Protein AF-A0A3P6SJY9-F1 (afdb_monomer)

Sequence (96 aa):
MHTTAGEMLRRWNGKQRVSQLLMSRECVVMAIYGHHRFVTLTTTANQLDEAATDEKIECACLTRDGDYVITGSESGRCAVWRLFPLQKLYTFQVKV

Nearest PDB structures (foldseek):
  8f5o-assembly1_B  TM=8.441E-01  e=9.948E-03  Leishmania tarentolae
  7q3d-assembly1_A  TM=8.187E-01  e=8.928E-03  Homo sapiens
  6pg6-assembly1_A  TM=8.050E-01  e=2.238E-02  Homo sapiens
  6zqe-assembly1_UL  TM=8.317E-01  e=2.778E-02  Saccharomyces cerevisiae S288C
  7q3e-assembly1_A  TM=7.437E-01  e=2.238E-02  Mus musculus

Organism: Cylicostephanus goldi (NCBI:txid71465)

pLDDT: mean 92.39, std 8.67, range [56.84, 98.31]

Foldseek 3Di:
DDDPPPDDPDDDDDPADFPDWDAAPQQWIWTDGPQFKIWIDGVVPRTQEIDGDPFRWDDKDADNNRQWMWTATPQRKIWIFGSPVTGTDDIDHDDD

Structure (mmCIF, N/CA/C/O backbone):
data_AF-A0A3P6SJY9-F1
#
_entry.id   AF-A0A3P6SJY9-F1
#
loop_
_atom_site.group_PDB
_atom_site.id
_atom_site.type_symbol
_atom_site.label_atom_id
_atom_site.label_alt_id
_atom_site.label_comp_id
_atom_site.label_asym_id
_atom_site.label_entity_id
_atom_site.label_seq_id
_atom_site.pdbx_PDB_ins_code
_atom_site.Cartn_x
_atom_site.Cartn_y
_atom_site.Cartn_z
_atom_site.occupancy
_atom_site.B_iso_or_equiv
_atom_site.auth_seq_id
_atom_site.auth_comp_id
_atom_site.auth_asym_id
_atom_site.auth_atom_id
_atom_site.pdbx_PDB_model_num
ATOM 1 N N . MET A 1 1 ? 13.557 -5.523 -19.363 1.00 56.84 1 MET A N 1
ATOM 2 C CA . MET A 1 1 ? 13.952 -6.941 -19.231 1.00 56.84 1 MET A CA 1
ATOM 3 C C . MET A 1 1 ? 12.712 -7.692 -18.780 1.00 56.84 1 MET A C 1
ATOM 5 O O . MET A 1 1 ? 12.264 -7.461 -17.667 1.00 56.84 1 MET A O 1
ATOM 9 N N . HIS A 1 2 ? 12.105 -8.477 -19.667 1.00 61.06 2 HIS A N 1
ATOM 10 C CA . HIS A 1 2 ? 10.971 -9.346 -19.350 1.00 61.06 2 HIS A CA 1
ATOM 11 C C . HIS A 1 2 ? 11.391 -10.778 -19.673 1.00 61.06 2 HIS A C 1
ATOM 13 O O . HIS A 1 2 ? 12.057 -10.998 -20.681 1.00 61.06 2 HIS A O 1
ATOM 19 N N . THR A 1 3 ? 11.031 -11.718 -18.807 1.00 74.94 3 THR A N 1
ATOM 20 C CA . THR A 1 3 ? 11.226 -13.157 -19.007 1.00 74.94 3 THR A CA 1
ATOM 21 C C . THR A 1 3 ? 9.859 -13.821 -18.915 1.00 74.94 3 THR A C 1
ATOM 23 O O . THR A 1 3 ? 9.046 -13.451 -18.067 1.00 74.94 3 THR A O 1
ATOM 26 N N . THR A 1 4 ? 9.582 -14.777 -19.794 1.00 83.38 4 THR A N 1
ATOM 27 C CA . THR A 1 4 ? 8.427 -15.682 -19.683 1.00 83.38 4 THR A CA 1
ATOM 28 C C . THR A 1 4 ? 8.834 -17.031 -19.093 1.00 83.38 4 THR A C 1
ATOM 30 O O . THR A 1 4 ? 7.978 -17.873 -18.847 1.00 83.38 4 THR A O 1
ATOM 33 N N . ALA A 1 5 ? 10.133 -17.232 -18.839 1.00 87.44 5 ALA A N 1
ATOM 34 C CA . ALA A 1 5 ? 10.706 -18.485 -18.358 1.00 87.44 5 ALA A CA 1
ATOM 35 C C . ALA A 1 5 ? 10.585 -18.672 -16.831 1.00 87.44 5 ALA A C 1
ATOM 37 O O . ALA A 1 5 ? 11.098 -19.646 -16.290 1.00 87.44 5 ALA A O 1
ATOM 38 N N . GLY A 1 6 ? 9.914 -17.752 -16.125 1.00 83.62 6 GLY A N 1
ATOM 39 C CA . GLY A 1 6 ? 9.699 -17.841 -14.675 1.00 83.62 6 GLY A CA 1
ATOM 40 C C . GLY A 1 6 ? 10.939 -17.542 -13.828 1.00 83.62 6 GLY A C 1
ATOM 41 O O . GLY A 1 6 ? 10.951 -17.824 -12.632 1.00 83.62 6 GLY A O 1
ATOM 42 N N . GLU A 1 7 ? 11.985 -16.971 -14.422 1.00 89.75 7 GLU A N 1
ATOM 43 C CA . GLU A 1 7 ? 13.207 -16.635 -13.698 1.00 89.75 7 GLU A CA 1
ATOM 44 C C . GLU A 1 7 ? 12.954 -15.517 -12.682 1.00 89.75 7 GLU A C 1
ATOM 46 O O . GLU A 1 7 ? 12.262 -14.527 -12.948 1.00 89.75 7 GLU A O 1
ATOM 51 N N . MET A 1 8 ? 13.571 -15.642 -11.508 1.00 85.69 8 MET A N 1
ATOM 52 C CA . MET A 1 8 ? 13.568 -14.575 -10.516 1.00 85.69 8 MET A CA 1
ATOM 53 C C . MET A 1 8 ? 14.458 -13.427 -11.001 1.00 85.69 8 MET A C 1
ATOM 55 O O . MET A 1 8 ? 15.671 -13.448 -10.818 1.00 85.69 8 MET A O 1
ATOM 59 N N . LEU A 1 9 ? 13.844 -12.400 -11.590 1.00 84.75 9 LEU A N 1
ATOM 60 C CA . LEU A 1 9 ? 14.574 -11.228 -12.079 1.00 84.75 9 LEU A CA 1
ATOM 61 C C . LEU A 1 9 ? 15.114 -10.357 -10.940 1.00 84.75 9 LEU A C 1
ATOM 63 O O . LEU A 1 9 ? 16.193 -9.780 -11.060 1.00 84.75 9 LEU A O 1
ATOM 67 N N . ARG A 1 10 ? 14.340 -10.206 -9.855 1.00 81.00 10 ARG A N 1
ATOM 68 C CA . ARG A 1 10 ? 14.694 -9.369 -8.699 1.00 81.00 10 ARG A CA 1
ATOM 69 C C . ARG A 1 10 ? 14.092 -9.920 -7.415 1.00 81.00 10 ARG A C 1
ATOM 71 O O . ARG A 1 10 ? 12.969 -10.419 -7.414 1.00 81.00 10 ARG A O 1
ATOM 78 N N . ARG A 1 11 ? 14.821 -9.751 -6.311 1.00 85.81 11 ARG A N 1
ATOM 79 C CA . ARG A 1 11 ? 14.365 -10.050 -4.951 1.00 85.81 11 ARG A CA 1
ATOM 80 C C . ARG A 1 11 ? 14.687 -8.898 -4.015 1.00 85.81 11 ARG A C 1
ATOM 82 O O . ARG A 1 11 ? 15.706 -8.232 -4.150 1.00 85.81 11 ARG A O 1
ATOM 89 N N . TRP A 1 12 ? 13.794 -8.713 -3.058 1.00 83.38 12 TRP A N 1
ATOM 90 C CA . TRP A 1 12 ? 13.763 -7.581 -2.162 1.00 83.38 12 TRP A CA 1
ATOM 91 C C . TRP A 1 12 ? 13.406 -8.099 -0.788 1.00 83.38 12 TRP A C 1
ATOM 93 O O . TRP A 1 12 ? 12.443 -8.853 -0.646 1.00 83.38 12 TRP A O 1
ATOM 103 N N . ASN A 1 13 ? 14.189 -7.729 0.215 1.00 80.88 13 ASN A N 1
ATOM 104 C CA . ASN A 1 13 ? 13.982 -8.224 1.564 1.00 80.88 13 ASN A CA 1
ATOM 105 C C . ASN A 1 13 ? 13.389 -7.101 2.414 1.00 80.88 13 ASN A C 1
ATOM 107 O O . ASN A 1 13 ? 14.089 -6.172 2.812 1.00 80.88 13 ASN A O 1
ATOM 111 N N . GLY A 1 14 ? 12.085 -7.190 2.675 1.00 74.38 14 GLY A N 1
ATOM 112 C CA . GLY A 1 14 ? 11.441 -6.415 3.731 1.00 74.38 14 GLY A CA 1
ATOM 113 C C . GLY A 1 14 ? 11.752 -7.013 5.105 1.00 74.38 14 GLY A C 1
ATOM 114 O O . GLY A 1 14 ? 12.031 -8.204 5.229 1.00 74.38 14 GLY A O 1
ATOM 115 N N . LYS A 1 15 ? 11.685 -6.194 6.160 1.00 79.00 15 LYS A N 1
ATOM 116 C CA . LYS A 1 15 ? 11.911 -6.649 7.549 1.00 79.00 15 LYS A CA 1
ATOM 117 C C . LYS A 1 15 ? 10.716 -7.400 8.151 1.00 79.00 15 LYS A C 1
ATOM 119 O O . LYS A 1 15 ? 10.816 -7.933 9.250 1.00 79.00 15 LYS A O 1
ATOM 124 N N . GLN A 1 16 ? 9.575 -7.399 7.470 1.00 91.62 16 GLN A N 1
ATOM 125 C CA . GLN A 1 16 ? 8.298 -7.910 7.962 1.00 91.62 16 GLN A CA 1
ATOM 126 C C . GLN A 1 16 ? 7.568 -8.675 6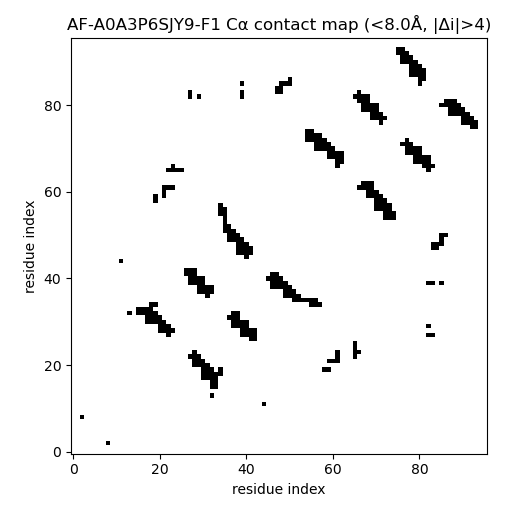.850 1.00 91.62 16 GLN A C 1
ATOM 128 O O . GLN A 1 16 ? 7.871 -8.515 5.667 1.00 91.62 16 GLN A O 1
ATOM 133 N N . ARG A 1 17 ? 6.580 -9.494 7.230 1.00 94.62 17 ARG A N 1
ATOM 134 C CA . ARG A 1 17 ? 5.677 -10.177 6.291 1.00 94.62 17 ARG A CA 1
ATOM 135 C C . ARG A 1 17 ? 4.932 -9.153 5.432 1.00 94.62 17 ARG A C 1
ATOM 137 O O . ARG A 1 17 ? 4.346 -8.219 5.975 1.00 94.62 17 ARG A O 1
ATOM 144 N N . VAL A 1 18 ? 4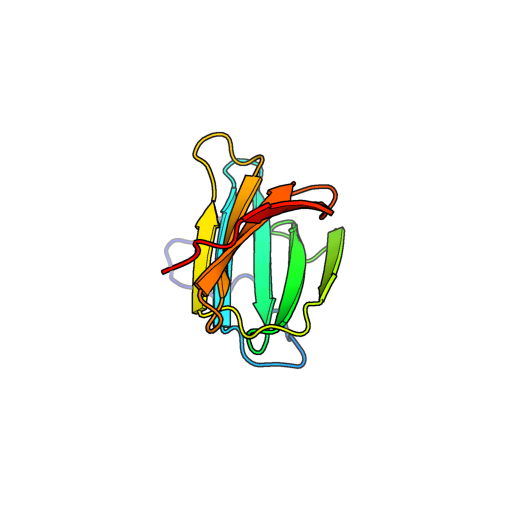.889 -9.374 4.120 1.00 95.75 18 VAL A N 1
ATOM 145 C CA . VAL A 1 18 ? 3.987 -8.644 3.217 1.00 95.75 18 VAL A CA 1
ATOM 146 C C . VAL A 1 18 ? 2.561 -9.121 3.488 1.00 95.75 18 VAL A C 1
ATOM 148 O O . VAL A 1 18 ? 2.254 -10.297 3.298 1.00 95.75 18 VAL A O 1
ATO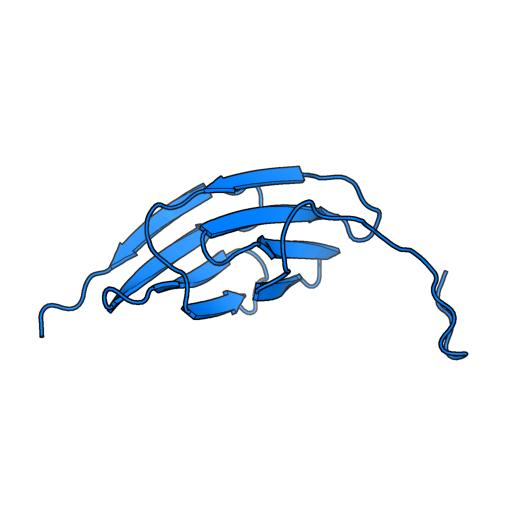M 151 N N . SER A 1 19 ? 1.705 -8.228 3.976 1.00 96.75 19 SER A N 1
ATOM 152 C CA . SER A 1 19 ? 0.272 -8.487 4.145 1.00 96.75 19 SER A CA 1
ATOM 153 C C . SER A 1 19 ? -0.504 -8.223 2.858 1.00 96.75 19 SER A C 1
ATOM 155 O O . SER A 1 19 ? -1.400 -8.998 2.546 1.00 96.75 19 SER A O 1
ATOM 157 N N . GLN A 1 20 ? -0.161 -7.166 2.110 1.00 97.00 20 GLN A N 1
ATOM 158 C CA . GLN A 1 20 ? -0.818 -6.816 0.844 1.00 97.00 20 GLN A CA 1
ATOM 159 C C . GLN A 1 20 ? 0.148 -6.132 -0.122 1.00 97.00 20 GLN A C 1
ATOM 161 O O . GLN A 1 20 ? 1.126 -5.514 0.304 1.00 97.00 20 GLN A O 1
ATOM 166 N N . LEU A 1 21 ? -0.151 -6.238 -1.417 1.00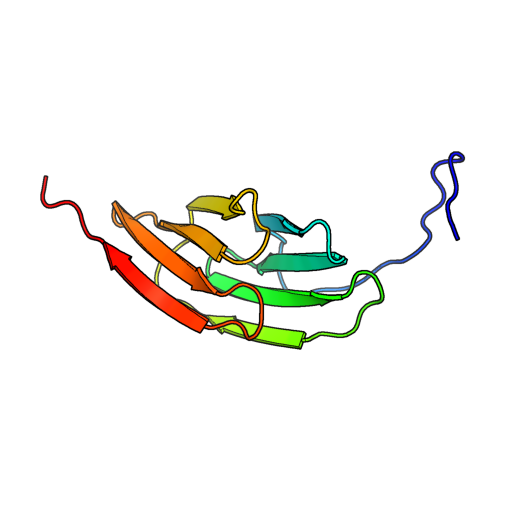 96.62 21 LEU A N 1
ATOM 167 C CA . LEU A 1 21 ? 0.614 -5.626 -2.496 1.00 96.62 21 LEU A CA 1
ATOM 168 C C . LEU A 1 21 ? -0.347 -5.032 -3.532 1.00 96.62 21 LEU A C 1
ATOM 170 O O . LEU A 1 21 ? -1.262 -5.714 -3.989 1.00 96.62 21 LEU A O 1
ATOM 174 N N . LEU A 1 22 ? -0.120 -3.777 -3.905 1.00 97.31 22 LEU A N 1
ATOM 175 C CA . LEU A 1 22 ? -0.870 -3.043 -4.923 1.00 97.31 22 LEU A CA 1
ATOM 176 C C . LEU A 1 22 ? 0.120 -2.427 -5.911 1.00 97.31 22 LEU A C 1
ATOM 178 O O . LEU A 1 22 ? 1.220 -2.045 -5.519 1.00 97.31 22 LEU A O 1
ATOM 182 N N . MET A 1 23 ? -0.257 -2.312 -7.181 1.00 96.62 23 MET A N 1
ATOM 183 C CA . MET A 1 23 ? 0.604 -1.733 -8.213 1.00 96.62 23 MET A CA 1
ATOM 184 C C . MET A 1 23 ? -0.216 -0.906 -9.198 1.00 96.62 23 MET A C 1
ATOM 186 O O . MET A 1 23 ? -1.238 -1.378 -9.696 1.00 96.62 23 MET A O 1
ATOM 190 N N . SER A 1 24 ? 0.250 0.310 -9.482 1.00 96.81 24 SER A N 1
ATOM 191 C CA . SER A 1 24 ? -0.324 1.192 -10.498 1.00 96.81 24 SER A CA 1
ATOM 192 C C . SER A 1 24 ? 0.225 0.895 -11.896 1.00 96.81 24 SER A C 1
ATOM 194 O O . SER A 1 24 ? 1.217 0.174 -12.062 1.00 96.81 24 SER A O 1
ATOM 196 N N . ARG A 1 25 ? -0.407 1.462 -12.931 1.00 93.50 25 ARG A N 1
ATOM 197 C CA . ARG A 1 25 ? 0.048 1.295 -14.326 1.00 93.50 25 ARG A CA 1
ATOM 198 C C . ARG A 1 25 ? 1.346 2.064 -14.594 1.00 93.50 25 ARG A C 1
ATOM 200 O O . ARG A 1 25 ? 2.122 1.682 -15.464 1.00 93.50 25 ARG A O 1
ATOM 207 N N . GLU A 1 26 ? 1.616 3.078 -13.782 1.00 93.50 26 GLU A N 1
ATOM 208 C CA . GLU A 1 26 ? 2.790 3.953 -13.770 1.00 93.50 26 GLU A CA 1
ATOM 209 C C . GLU A 1 26 ? 3.975 3.320 -13.019 1.00 93.50 26 GLU A C 1
ATOM 211 O O . GLU A 1 26 ? 4.988 3.972 -12.780 1.00 93.50 26 GLU A O 1
ATOM 216 N N . CYS A 1 27 ? 3.875 2.032 -12.667 1.00 93.12 27 CYS A N 1
ATOM 217 C CA . CYS A 1 27 ? 4.925 1.260 -12.004 1.00 93.12 27 CYS A CA 1
ATOM 218 C C . CYS A 1 27 ? 5.258 1.707 -10.571 1.00 93.12 27 CYS A C 1
ATOM 220 O O . CYS A 1 27 ? 6.353 1.411 -10.077 1.00 93.12 27 CYS A O 1
ATOM 222 N N . VAL A 1 28 ? 4.312 2.355 -9.885 1.00 96.12 28 VAL A N 1
ATOM 223 C CA . VAL A 1 28 ? 4.387 2.571 -8.437 1.00 96.12 28 VAL A CA 1
ATOM 224 C C . VAL A 1 28 ? 3.730 1.390 -7.731 1.00 96.12 28 VAL A C 1
ATOM 226 O O . VAL A 1 28 ? 2.585 1.034 -8.001 1.00 96.12 28 VAL A O 1
ATOM 229 N N . VAL A 1 29 ? 4.470 0.762 -6.827 1.00 95.81 29 VAL A N 1
ATOM 230 C CA . VAL A 1 29 ? 4.025 -0.370 -6.018 1.00 95.81 29 VAL A CA 1
ATOM 231 C C . VAL A 1 29 ? 3.838 0.114 -4.588 1.00 95.81 29 VAL A C 1
ATOM 233 O O . VAL A 1 29 ? 4.726 0.760 -4.042 1.00 95.81 29 VAL A O 1
ATOM 236 N N . MET A 1 30 ? 2.715 -0.224 -3.960 1.00 97.06 30 MET A N 1
ATOM 237 C CA . MET A 1 30 ? 2.542 -0.118 -2.514 1.00 97.06 30 MET A CA 1
ATOM 238 C C . MET A 1 30 ? 2.591 -1.517 -1.904 1.00 97.06 30 MET A C 1
ATOM 240 O O . MET A 1 30 ? 1.787 -2.384 -2.248 1.00 97.06 30 MET A O 1
ATOM 244 N N . ALA A 1 31 ? 3.511 -1.727 -0.969 1.00 96.19 31 ALA A N 1
ATOM 245 C CA . ALA A 1 31 ? 3.547 -2.901 -0.112 1.00 96.19 31 ALA A CA 1
ATOM 246 C C . ALA A 1 31 ? 3.067 -2.521 1.292 1.00 96.19 31 ALA A C 1
ATOM 248 O O . ALA A 1 31 ? 3.572 -1.570 1.891 1.00 96.19 31 ALA A O 1
ATOM 249 N N . ILE A 1 32 ? 2.118 -3.286 1.829 1.00 97.25 32 ILE A N 1
ATOM 250 C CA . ILE A 1 32 ? 1.710 -3.192 3.231 1.00 97.25 32 ILE A CA 1
ATOM 251 C C . ILE A 1 32 ? 2.393 -4.328 3.982 1.00 97.25 32 ILE A C 1
ATOM 253 O O . ILE A 1 32 ? 2.161 -5.501 3.679 1.00 97.25 32 ILE A O 1
ATOM 257 N N . TYR A 1 33 ? 3.218 -3.981 4.961 1.00 96.75 33 TYR A N 1
ATOM 258 C CA . TYR A 1 33 ? 3.958 -4.891 5.818 1.00 96.75 33 TYR A CA 1
ATOM 259 C C . TYR A 1 33 ? 3.318 -4.997 7.197 1.00 96.75 33 TYR A C 1
ATOM 261 O O . TYR A 1 33 ? 2.967 -3.994 7.824 1.00 96.75 33 TYR A O 1
ATOM 269 N N . GLY A 1 34 ? 3.186 -6.235 7.675 1.00 96.62 34 GLY A N 1
ATOM 270 C CA . GLY A 1 34 ? 2.709 -6.531 9.022 1.00 96.62 34 GLY A CA 1
ATOM 271 C C . GLY A 1 34 ? 1.368 -5.881 9.365 1.00 96.62 34 GLY A C 1
ATOM 272 O O . GLY A 1 34 ? 1.148 -5.621 10.538 1.00 96.62 34 GLY A O 1
ATOM 273 N N . HIS A 1 35 ? 0.511 -5.599 8.376 1.00 97.50 35 HIS A N 1
ATOM 274 C CA . HIS A 1 35 ? -0.768 -4.884 8.499 1.00 97.50 35 HIS A CA 1
ATOM 275 C C . HIS A 1 35 ? -0.710 -3.398 8.904 1.00 97.50 35 HIS A C 1
ATOM 277 O O . HIS A 1 35 ? -1.761 -2.769 8.930 1.00 97.50 35 HIS A O 1
ATOM 283 N N . HIS A 1 36 ? 0.461 -2.817 9.188 1.00 97.06 36 HIS A N 1
ATOM 284 C CA . HIS A 1 36 ? 0.552 -1.475 9.801 1.00 97.06 36 HIS A CA 1
ATOM 285 C C . HIS A 1 36 ? 1.494 -0.513 9.075 1.00 97.06 36 HIS A C 1
ATOM 287 O O . HIS A 1 36 ? 1.378 0.701 9.232 1.00 97.06 36 HIS A O 1
ATOM 293 N N . ARG A 1 37 ? 2.446 -1.032 8.295 1.00 96.88 37 ARG A N 1
ATOM 294 C CA . ARG A 1 37 ? 3.477 -0.230 7.630 1.00 96.88 37 ARG A CA 1
ATOM 295 C C . ARG A 1 37 ? 3.252 -0.231 6.128 1.00 96.88 37 ARG A C 1
ATOM 297 O O . ARG A 1 37 ? 3.191 -1.293 5.520 1.00 96.88 37 ARG A O 1
ATOM 304 N N . PHE A 1 38 ? 3.181 0.943 5.526 1.00 97.06 38 PHE A N 1
ATOM 305 C CA . PHE A 1 38 ? 2.992 1.141 4.093 1.00 97.06 38 PHE A CA 1
ATOM 306 C C . PHE A 1 38 ? 4.305 1.623 3.505 1.00 97.06 38 PHE A C 1
ATOM 308 O O . PHE A 1 38 ? 4.892 2.573 4.014 1.00 97.06 38 PHE A O 1
ATOM 315 N N . VAL A 1 39 ? 4.759 0.994 2.432 1.00 96.00 39 VAL A N 1
ATOM 316 C CA . VAL A 1 39 ? 5.950 1.426 1.702 1.00 96.00 39 VAL A CA 1
ATOM 317 C C . VAL A 1 39 ? 5.582 1.536 0.239 1.00 96.00 39 VAL A C 1
ATOM 319 O O . VAL A 1 39 ? 5.041 0.587 -0.333 1.00 96.00 39 VAL A O 1
ATOM 322 N N . THR A 1 40 ? 5.886 2.678 -0.367 1.00 96.81 40 THR A N 1
ATOM 323 C CA . THR A 1 40 ? 5.780 2.851 -1.814 1.00 96.81 40 THR A CA 1
ATOM 324 C C . THR A 1 40 ? 7.154 2.716 -2.444 1.00 96.81 40 THR A C 1
ATOM 326 O O . THR A 1 40 ? 8.164 3.142 -1.884 1.00 96.81 40 THR A O 1
ATOM 329 N N . LEU A 1 41 ? 7.212 2.056 -3.591 1.00 94.50 41 LEU A N 1
ATOM 330 C CA . LEU A 1 41 ? 8.445 1.715 -4.288 1.00 94.50 41 LEU A CA 1
ATOM 331 C C . LEU A 1 41 ? 8.221 1.720 -5.798 1.00 94.50 41 LEU A C 1
ATOM 333 O O . LEU A 1 41 ? 7.138 1.397 -6.282 1.00 94.50 41 LEU A O 1
ATOM 337 N N . THR A 1 42 ? 9.258 2.055 -6.557 1.00 92.94 42 THR A N 1
ATOM 338 C CA . THR A 1 42 ? 9.278 1.801 -8.005 1.00 92.94 42 THR A CA 1
ATOM 339 C C . THR A 1 42 ? 9.354 0.299 -8.262 1.00 92.94 42 THR A C 1
ATOM 341 O O . THR A 1 42 ? 9.780 -0.445 -7.392 1.00 92.94 42 THR A O 1
ATOM 344 N N . THR A 1 43 ? 9.093 -0.181 -9.477 1.00 89.19 43 THR A N 1
ATOM 345 C CA . THR A 1 43 ? 9.360 -1.590 -9.855 1.00 89.19 43 THR A CA 1
ATOM 346 C C . THR A 1 43 ? 10.839 -1.998 -9.797 1.00 89.19 43 THR A C 1
ATOM 348 O O . THR A 1 43 ? 11.162 -3.176 -9.963 1.00 89.19 43 THR A O 1
ATOM 351 N N . THR A 1 44 ? 11.756 -1.049 -9.575 1.00 88.81 44 THR A N 1
ATOM 352 C CA . THR A 1 44 ? 13.206 -1.281 -9.602 1.00 88.81 44 THR A CA 1
ATOM 353 C C . THR A 1 44 ? 13.888 -1.390 -8.250 1.00 88.81 44 THR A C 1
ATOM 355 O O . THR A 1 44 ? 15.064 -1.742 -8.231 1.00 88.81 44 THR A O 1
ATOM 358 N N . ALA A 1 45 ? 13.177 -1.156 -7.159 1.00 85.69 45 ALA A N 1
ATOM 359 C CA . ALA A 1 45 ? 13.695 -1.169 -5.789 1.00 85.69 45 ALA A CA 1
ATOM 360 C C . ALA A 1 45 ? 14.110 0.109 -5.158 1.00 85.69 45 ALA A C 1
ATOM 362 O O . ALA A 1 45 ? 14.650 0.104 -4.055 1.00 85.69 45 ALA A O 1
ATOM 363 N N . ASN A 1 46 ? 13.700 1.199 -5.780 1.00 91.31 46 ASN A N 1
ATOM 364 C CA . ASN A 1 46 ? 13.789 2.463 -5.115 1.00 91.31 46 ASN A CA 1
ATOM 365 C C . ASN A 1 46 ? 12.559 2.671 -4.230 1.00 91.31 46 ASN A C 1
ATOM 367 O O . ASN A 1 46 ? 11.447 2.791 -4.744 1.00 91.31 46 ASN A O 1
ATOM 371 N N . GLN A 1 47 ? 12.764 2.697 -2.912 1.00 93.19 47 GLN A N 1
ATOM 372 C CA . GLN A 1 47 ? 11.744 3.159 -1.978 1.00 93.19 47 GLN A CA 1
ATOM 373 C C . GLN A 1 47 ? 11.473 4.640 -2.258 1.00 93.19 47 GLN A C 1
ATOM 375 O O . GLN A 1 47 ? 12.399 5.442 -2.352 1.00 93.19 47 GLN A O 1
ATOM 380 N N . LEU A 1 48 ? 10.201 4.970 -2.432 1.00 95.38 48 LEU A N 1
ATOM 381 C CA . LEU A 1 48 ? 9.724 6.317 -2.702 1.00 95.38 48 LEU A CA 1
ATOM 382 C C . LEU A 1 48 ? 9.311 7.005 -1.404 1.00 95.38 48 LEU A C 1
ATOM 384 O O . LEU A 1 48 ? 9.726 8.132 -1.157 1.00 95.38 48 LEU A O 1
ATOM 388 N N . ASP A 1 49 ? 8.517 6.318 -0.581 1.00 97.00 49 ASP A N 1
ATOM 389 C CA . ASP A 1 49 ? 7.961 6.881 0.646 1.00 97.00 49 ASP A CA 1
ATOM 390 C C . ASP A 1 49 ? 7.495 5.782 1.618 1.00 97.00 49 ASP A C 1
ATOM 392 O O . ASP A 1 49 ? 7.363 4.609 1.244 1.00 97.00 49 ASP A O 1
ATOM 396 N N . GLU A 1 50 ? 7.230 6.160 2.866 1.00 96.25 50 GLU A N 1
ATOM 397 C CA . GLU A 1 50 ? 6.774 5.266 3.924 1.00 96.25 50 GLU A CA 1
ATOM 398 C C . GLU A 1 50 ? 5.798 5.949 4.887 1.00 96.25 50 GLU A C 1
ATOM 400 O O . GLU A 1 50 ? 5.987 7.087 5.302 1.00 96.25 50 GLU A O 1
ATOM 405 N N . ALA A 1 51 ? 4.781 5.201 5.311 1.00 97.25 51 ALA A N 1
ATOM 406 C CA . ALA A 1 51 ? 3.872 5.608 6.371 1.00 97.25 51 ALA A CA 1
ATOM 407 C C . ALA A 1 51 ? 3.583 4.439 7.318 1.00 97.25 51 ALA A C 1
ATOM 409 O O . ALA A 1 51 ? 3.797 3.269 6.990 1.00 97.25 51 ALA A O 1
ATOM 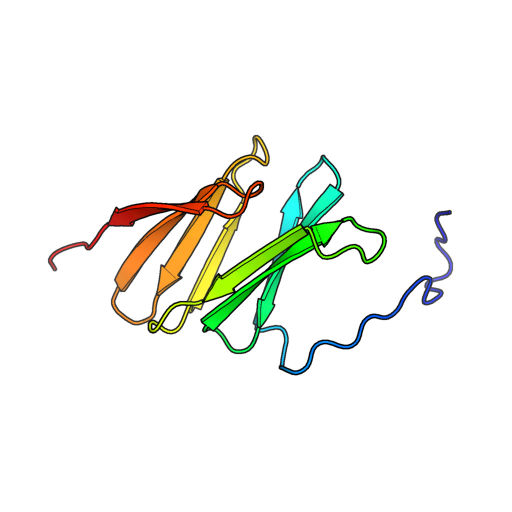410 N N . ALA A 1 52 ? 3.040 4.755 8.489 1.00 96.38 52 ALA A N 1
ATOM 411 C CA . ALA A 1 52 ? 2.537 3.772 9.435 1.00 96.38 52 ALA A CA 1
ATOM 412 C C . ALA A 1 52 ? 1.149 4.167 9.946 1.00 96.38 52 ALA A C 1
ATOM 414 O O . ALA A 1 52 ? 0.713 5.316 9.827 1.00 96.38 52 ALA A O 1
ATOM 415 N N . THR A 1 53 ? 0.442 3.192 10.496 1.00 95.06 53 THR A N 1
ATOM 416 C CA . THR A 1 53 ? -0.842 3.375 11.165 1.00 95.06 53 THR A CA 1
ATOM 417 C C . THR A 1 53 ? -0.894 2.487 12.401 1.00 95.06 53 THR A C 1
ATOM 419 O O . THR A 1 53 ? -0.321 1.399 12.401 1.00 95.06 53 THR A O 1
ATOM 422 N N . ASP A 1 54 ? -1.617 2.929 13.426 1.00 94.12 54 ASP A N 1
ATOM 423 C CA . ASP A 1 54 ? -1.832 2.146 14.651 1.00 94.12 54 ASP A CA 1
ATOM 424 C C . ASP A 1 54 ? -2.983 1.140 14.506 1.00 94.12 54 ASP A C 1
ATOM 426 O O . ASP A 1 54 ? -3.223 0.312 15.378 1.00 94.12 54 ASP A O 1
ATOM 430 N N . GLU A 1 55 ? -3.713 1.208 13.393 1.00 94.00 55 GLU A N 1
ATOM 431 C CA . GLU A 1 55 ? -4.822 0.309 13.094 1.00 94.00 55 GLU A CA 1
ATOM 432 C C . GLU A 1 55 ? -4.402 -0.819 12.161 1.00 94.00 55 GLU A C 1
ATOM 434 O O . GLU A 1 55 ? -3.834 -0.582 11.095 1.00 94.00 55 GLU A O 1
ATOM 439 N N . LYS A 1 56 ? -4.781 -2.048 12.500 1.00 97.44 56 LYS A N 1
ATOM 440 C CA . LYS A 1 56 ? -4.545 -3.204 11.644 1.00 97.44 56 LYS A CA 1
ATOM 441 C C . LYS A 1 56 ? -5.341 -3.084 10.343 1.00 97.44 56 LYS A C 1
ATOM 443 O O . LYS A 1 56 ? -6.572 -3.072 10.358 1.00 97.44 56 LYS A O 1
ATOM 448 N N . ILE A 1 57 ? -4.641 -3.007 9.213 1.00 98.06 57 ILE A N 1
ATOM 449 C CA . ILE A 1 57 ? -5.250 -2.987 7.879 1.00 98.06 57 ILE A CA 1
ATOM 450 C C . ILE A 1 57 ? -5.597 -4.405 7.428 1.00 98.06 57 ILE A C 1
ATOM 452 O O . ILE A 1 57 ? -4.736 -5.289 7.385 1.00 98.06 57 ILE A O 1
ATOM 456 N N . GLU A 1 58 ? -6.854 -4.599 7.039 1.00 97.69 58 GLU A N 1
ATOM 457 C CA . GLU A 1 58 ? -7.406 -5.891 6.614 1.00 97.69 58 GLU A CA 1
ATOM 458 C C . GLU A 1 58 ? -7.551 -5.991 5.095 1.00 97.69 58 GLU A C 1
ATOM 460 O O . GLU A 1 58 ? -7.335 -7.053 4.514 1.00 97.69 58 GLU A O 1
ATOM 465 N N . CYS A 1 59 ? -7.847 -4.879 4.419 1.00 97.69 59 CYS A N 1
ATOM 466 C CA . CYS A 1 59 ? -8.033 -4.823 2.969 1.00 97.69 59 CYS A CA 1
ATOM 467 C C . CYS A 1 59 ? -7.532 -3.492 2.397 1.00 97.69 59 CYS A C 1
ATOM 469 O O . CYS A 1 59 ? -7.516 -2.467 3.080 1.00 97.69 59 CYS A O 1
ATOM 471 N N . ALA A 1 60 ? -7.117 -3.508 1.136 1.00 98.25 60 ALA A N 1
ATOM 472 C CA . ALA A 1 60 ? -6.778 -2.313 0.390 1.00 98.25 60 ALA A CA 1
ATOM 473 C C . ALA A 1 60 ? -7.073 -2.512 -1.099 1.00 98.25 60 ALA A C 1
ATOM 475 O O . ALA A 1 60 ? -6.984 -3.623 -1.623 1.00 98.25 60 ALA A O 1
ATOM 476 N N . CYS A 1 61 ? -7.414 -1.431 -1.791 1.00 98.06 61 CYS A N 1
ATOM 477 C CA . CYS A 1 61 ? -7.558 -1.419 -3.238 1.00 98.06 61 CYS A CA 1
ATOM 478 C C . CYS A 1 61 ? -6.965 -0.143 -3.831 1.00 98.06 61 CYS A C 1
ATOM 480 O O . CYS A 1 61 ? -6.932 0.907 -3.189 1.00 98.06 61 CYS A O 1
ATOM 482 N N . LEU A 1 62 ? -6.482 -0.255 -5.064 1.00 98.25 62 LEU A N 1
ATOM 483 C CA . LEU A 1 62 ? -5.986 0.869 -5.846 1.00 98.25 62 LEU A CA 1
ATOM 484 C C . LEU A 1 62 ? -7.099 1.363 -6.774 1.00 98.25 62 LEU A C 1
ATOM 486 O O . LEU A 1 62 ? -7.801 0.556 -7.392 1.00 98.25 62 LEU A O 1
ATOM 490 N N . THR A 1 63 ? -7.259 2.676 -6.884 1.00 97.50 63 THR A N 1
ATOM 491 C CA . THR A 1 63 ? -8.173 3.281 -7.852 1.00 97.50 63 THR A CA 1
ATOM 492 C C . THR A 1 63 ? -7.694 3.046 -9.285 1.00 97.50 63 THR A C 1
ATOM 494 O O . THR A 1 63 ? -6.519 2.810 -9.557 1.00 97.50 63 THR A O 1
ATOM 497 N N . ARG A 1 64 ? -8.625 3.079 -10.245 1.00 96.38 64 ARG A N 1
ATOM 498 C CA . ARG A 1 64 ? -8.328 2.764 -11.653 1.00 96.38 64 ARG A CA 1
ATOM 499 C C . ARG A 1 64 ? -7.339 3.743 -12.294 1.00 96.38 64 ARG A C 1
ATOM 501 O O . ARG A 1 64 ? -6.599 3.343 -13.187 1.00 96.38 64 ARG A O 1
ATOM 508 N N . ASP A 1 65 ? -7.380 5.000 -11.870 1.00 96.25 65 ASP A N 1
ATOM 509 C CA . ASP A 1 65 ? -6.461 6.059 -12.295 1.00 96.25 65 ASP A CA 1
ATOM 510 C C . ASP A 1 65 ? -5.047 5.897 -11.713 1.00 96.25 65 ASP A C 1
ATOM 512 O O . ASP A 1 65 ? -4.129 6.536 -12.203 1.00 96.25 65 ASP A O 1
ATOM 516 N N . GLY A 1 66 ? -4.851 5.013 -10.727 1.00 96.19 66 GLY A N 1
ATOM 517 C CA . GLY A 1 66 ? -3.547 4.745 -10.122 1.00 96.19 66 GLY A CA 1
ATOM 518 C C . GLY A 1 66 ? -3.113 5.766 -9.068 1.00 96.19 66 GLY A C 1
ATOM 519 O O . GLY A 1 66 ? -2.063 5.580 -8.457 1.00 96.19 66 GLY A O 1
ATOM 520 N N . ASP A 1 67 ? -3.919 6.796 -8.804 1.00 96.50 67 ASP A N 1
ATOM 521 C CA . ASP A 1 67 ? -3.521 7.922 -7.953 1.00 96.50 67 ASP A CA 1
ATOM 522 C C . ASP A 1 67 ? -3.806 7.699 -6.465 1.00 96.50 67 ASP A C 1
ATOM 524 O O . ASP A 1 67 ? -3.130 8.286 -5.609 1.00 96.50 67 ASP A O 1
ATOM 528 N N . TYR A 1 68 ? -4.781 6.845 -6.135 1.00 98.12 68 TYR A N 1
ATOM 529 C CA . TYR A 1 68 ? -5.266 6.678 -4.770 1.00 98.12 68 TYR A CA 1
ATOM 530 C C . TYR A 1 68 ? -5.356 5.220 -4.328 1.00 98.12 68 TYR A C 1
ATOM 532 O O . TYR A 1 68 ? -5.736 4.324 -5.079 1.00 98.12 68 TYR A O 1
ATOM 540 N N . VAL A 1 69 ? -5.074 4.993 -3.047 1.00 98.31 69 VAL A N 1
ATOM 541 C CA . VAL A 1 69 ? -5.301 3.718 -2.364 1.00 98.31 69 VAL A CA 1
ATOM 542 C C . VAL A 1 69 ? -6.373 3.908 -1.303 1.00 98.31 69 VAL A C 1
ATOM 544 O O . VAL A 1 69 ? -6.322 4.848 -0.511 1.00 98.31 69 VAL A O 1
ATOM 547 N N . ILE A 1 70 ? -7.334 2.993 -1.268 1.00 98.19 70 ILE A N 1
ATOM 548 C CA . ILE A 1 70 ? -8.359 2.924 -0.231 1.00 98.19 70 ILE A CA 1
ATOM 549 C C . ILE A 1 70 ? -8.017 1.738 0.661 1.00 98.19 70 ILE A C 1
ATOM 551 O O . ILE A 1 70 ? -7.831 0.635 0.158 1.00 98.19 70 ILE A O 1
ATOM 555 N N . THR A 1 71 ? -7.930 1.952 1.971 1.00 98.06 71 THR A N 1
ATOM 556 C CA . THR A 1 71 ? -7.623 0.905 2.960 1.00 98.06 71 THR A CA 1
ATOM 557 C C . THR A 1 71 ? -8.782 0.743 3.930 1.00 98.06 71 THR A C 1
ATOM 559 O O . THR A 1 71 ? -9.288 1.757 4.403 1.00 98.06 71 THR A O 1
ATOM 562 N N . GLY A 1 72 ? -9.148 -0.487 4.281 1.00 97.69 72 GLY A N 1
ATOM 563 C CA . GLY A 1 72 ? -10.078 -0.804 5.368 1.00 97.69 72 GLY A CA 1
ATOM 564 C C . GLY A 1 72 ? -9.351 -1.448 6.548 1.00 97.69 72 GLY A C 1
ATOM 565 O O . GLY A 1 72 ? -8.527 -2.348 6.354 1.00 97.69 72 GLY A O 1
ATOM 566 N N . SER A 1 73 ? -9.636 -0.981 7.762 1.00 96.62 73 SER A N 1
ATOM 567 C CA . SER A 1 73 ? -9.051 -1.501 9.001 1.00 96.62 73 SER A CA 1
ATOM 568 C C . SER A 1 73 ? -10.005 -2.406 9.782 1.00 96.62 73 SER A C 1
ATOM 570 O O . SER A 1 73 ? -11.220 -2.389 9.580 1.00 96.62 73 SER A O 1
ATOM 572 N N . GLU A 1 74 ? -9.449 -3.165 10.727 1.00 95.62 74 GLU A N 1
ATOM 573 C CA . GLU A 1 74 ? -10.194 -4.013 11.670 1.00 95.62 74 GLU A CA 1
ATOM 574 C C . GLU A 1 74 ? -11.193 -3.213 12.530 1.00 95.62 74 GLU A C 1
ATOM 576 O O . GLU A 1 74 ? -12.210 -3.749 12.962 1.00 95.62 74 GLU A O 1
ATOM 581 N N . SER A 1 75 ? -10.957 -1.910 12.729 1.00 93.38 75 SER A N 1
ATOM 582 C CA . SER A 1 75 ? -11.862 -1.025 13.478 1.00 93.38 75 SER A CA 1
ATOM 583 C C . SER A 1 75 ? -13.091 -0.570 12.670 1.00 93.38 75 SER A C 1
ATOM 585 O O . SER A 1 75 ? -13.932 0.172 13.182 1.00 93.38 75 SER A O 1
ATOM 587 N N . GLY A 1 76 ? -13.192 -0.977 11.399 1.00 93.00 76 GLY A N 1
ATOM 588 C CA . GLY A 1 76 ? -14.236 -0.531 10.476 1.00 93.00 76 GLY A CA 1
ATOM 589 C C . GLY A 1 76 ? -13.987 0.860 9.883 1.00 93.00 76 GLY A C 1
ATOM 590 O O . GLY A 1 76 ? -14.895 1.441 9.282 1.00 93.00 76 GLY A O 1
ATOM 591 N N . ARG A 1 77 ? -12.779 1.420 10.039 1.00 94.69 77 ARG A N 1
ATOM 592 C CA . ARG A 1 77 ? -12.394 2.679 9.390 1.00 94.69 77 ARG A CA 1
ATOM 593 C C . ARG A 1 77 ? -11.879 2.426 7.981 1.00 94.69 77 ARG A C 1
ATOM 595 O O . ARG A 1 77 ? -11.082 1.522 7.738 1.00 94.69 77 ARG A O 1
ATOM 602 N N . CYS A 1 78 ? -12.287 3.293 7.064 1.00 96.44 78 CYS A N 1
ATOM 603 C CA . CYS A 1 78 ? -11.760 3.344 5.708 1.00 96.44 78 CYS A CA 1
ATOM 604 C C . CYS A 1 78 ? -10.911 4.603 5.548 1.00 96.44 78 CYS A C 1
ATOM 606 O O . CYS A 1 78 ? -11.363 5.687 5.897 1.00 96.44 78 CYS A O 1
ATOM 608 N N . ALA A 1 79 ? -9.709 4.504 4.995 1.00 97.31 79 ALA A N 1
ATOM 609 C CA . ALA A 1 79 ? -8.861 5.663 4.725 1.00 97.31 79 ALA A CA 1
ATOM 610 C C . ALA A 1 79 ? -8.523 5.768 3.239 1.00 97.31 79 ALA A C 1
ATOM 612 O O . ALA A 1 79 ? -8.367 4.756 2.560 1.00 97.31 79 ALA A O 1
ATOM 613 N N . VAL A 1 80 ? -8.413 7.004 2.753 1.00 98.00 80 VAL A N 1
ATOM 614 C CA . VAL A 1 80 ? -7.982 7.323 1.389 1.00 98.00 80 VAL A CA 1
ATOM 615 C C . VAL A 1 80 ? -6.583 7.898 1.457 1.00 98.00 80 VAL A C 1
ATOM 617 O O . VAL A 1 80 ? -6.324 8.841 2.209 1.00 98.00 80 VAL A O 1
ATOM 620 N N . TRP A 1 81 ? -5.702 7.343 0.642 1.00 98.25 81 TRP A N 1
ATOM 621 C CA . TRP A 1 81 ? -4.304 7.713 0.542 1.00 98.25 81 TRP A CA 1
ATOM 622 C C . TRP A 1 81 ? -4.001 8.131 -0.887 1.00 98.25 81 TRP A C 1
ATOM 624 O O . TRP A 1 81 ? -4.447 7.469 -1.818 1.00 98.25 81 TRP A O 1
ATOM 634 N N . ARG A 1 82 ? -3.208 9.183 -1.072 1.00 97.88 82 ARG A N 1
ATOM 635 C CA . ARG A 1 82 ? -2.484 9.392 -2.325 1.00 97.88 82 ARG A CA 1
ATOM 636 C C . ARG A 1 82 ? -1.376 8.345 -2.419 1.00 97.88 82 ARG A C 1
ATOM 638 O O . ARG A 1 82 ? -0.675 8.121 -1.431 1.00 97.88 82 ARG A O 1
ATOM 645 N N . LEU A 1 83 ? -1.223 7.710 -3.580 1.00 97.69 83 LEU A N 1
ATOM 646 C CA . LEU A 1 83 ? -0.199 6.686 -3.790 1.00 97.69 83 LEU A CA 1
ATOM 647 C C . LEU A 1 83 ? 1.209 7.296 -3.823 1.00 97.69 83 LEU A C 1
ATOM 649 O O . LEU A 1 83 ? 2.120 6.745 -3.216 1.00 97.69 83 LEU A O 1
ATOM 653 N N . PHE A 1 84 ? 1.392 8.425 -4.514 1.00 95.00 84 PHE A N 1
ATOM 654 C CA . PHE A 1 84 ? 2.672 9.128 -4.577 1.00 95.00 84 PHE A CA 1
ATOM 655 C C . PHE A 1 84 ? 2.484 10.659 -4.698 1.00 95.00 84 PHE A C 1
ATOM 657 O O . PHE A 1 84 ? 1.765 11.109 -5.597 1.00 95.00 84 PHE A O 1
ATOM 664 N N . PRO A 1 85 ? 3.114 11.478 -3.828 1.00 95.62 85 PRO A N 1
ATOM 665 C CA . PRO A 1 85 ? 3.773 11.075 -2.576 1.00 95.62 85 PRO A CA 1
ATOM 666 C C . PRO A 1 85 ? 2.784 10.378 -1.628 1.00 95.62 85 PRO A C 1
ATOM 668 O O . PRO A 1 85 ? 1.572 10.594 -1.738 1.00 95.62 85 PRO A O 1
ATOM 671 N N . LEU A 1 86 ? 3.285 9.514 -0.741 1.00 97.81 86 LEU A N 1
ATOM 672 C CA . LEU A 1 86 ? 2.425 8.698 0.111 1.00 97.81 86 LEU A CA 1
ATOM 673 C C . LEU A 1 86 ? 1.808 9.576 1.195 1.00 97.81 86 LEU A C 1
ATOM 675 O O . LEU A 1 86 ? 2.458 9.954 2.165 1.00 97.81 86 LEU A O 1
ATOM 679 N N . GLN A 1 87 ? 0.525 9.889 1.046 1.00 97.94 87 GLN A N 1
ATOM 680 C CA . GLN A 1 87 ? -0.141 10.826 1.944 1.00 97.94 87 GLN A CA 1
ATOM 681 C C . GLN A 1 87 ? -1.546 10.357 2.290 1.00 97.94 87 GLN A C 1
ATOM 683 O O . GLN A 1 87 ? -2.365 10.131 1.405 1.00 97.94 87 GLN A O 1
ATOM 688 N N . LYS A 1 88 ? -1.857 10.267 3.586 1.00 97.69 88 LYS A N 1
ATOM 689 C CA . LYS A 1 88 ? -3.232 10.062 4.056 1.00 97.69 88 LYS A CA 1
ATOM 690 C C . LYS A 1 88 ? -4.033 11.342 3.822 1.00 97.69 88 LYS A C 1
ATOM 692 O O . LYS A 1 88 ? -3.639 12.399 4.305 1.00 97.69 88 LYS A O 1
ATOM 697 N N . LEU A 1 89 ? -5.141 11.241 3.095 1.00 97.81 89 LEU A N 1
ATOM 698 C CA . LEU A 1 89 ? -5.991 12.380 2.743 1.00 97.81 89 LEU A CA 1
ATOM 699 C C . LEU A 1 89 ? -7.245 12.431 3.613 1.00 97.81 89 LEU A C 1
ATOM 701 O O . LEU A 1 89 ? -7.552 1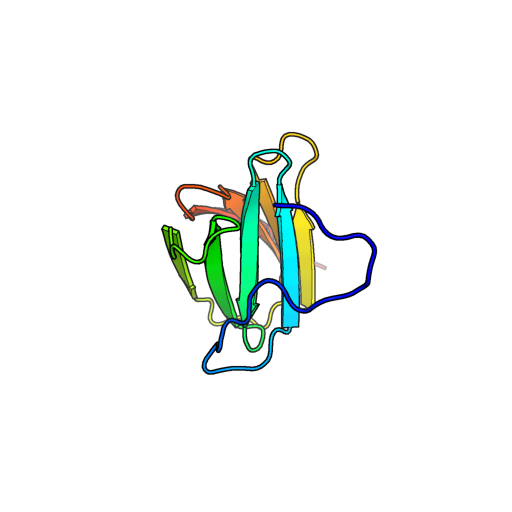3.465 4.197 1.00 97.81 89 LEU A O 1
ATOM 705 N N . TYR A 1 90 ? -7.948 11.301 3.724 1.00 96.00 90 TYR A N 1
ATOM 706 C CA . TYR A 1 90 ? -9.225 11.219 4.431 1.00 96.00 90 TYR A CA 1
ATOM 707 C C . TYR A 1 90 ? -9.329 9.934 5.243 1.00 96.00 90 TYR A C 1
ATOM 709 O O . TYR A 1 90 ? -8.696 8.922 4.938 1.00 96.00 90 TYR A O 1
ATOM 717 N N . THR A 1 91 ? -10.159 9.962 6.280 1.00 96.31 91 THR A N 1
ATOM 718 C CA . THR A 1 91 ? -10.574 8.774 7.026 1.00 96.31 91 THR A CA 1
ATOM 719 C C . THR A 1 91 ? -12.070 8.860 7.276 1.00 96.31 91 THR A C 1
ATOM 721 O O . THR A 1 91 ? -12.579 9.877 7.738 1.00 96.31 91 THR A O 1
ATOM 724 N N . PHE A 1 92 ? -12.764 7.783 6.947 1.00 94.31 92 PHE A N 1
ATOM 725 C CA . PHE A 1 92 ? -14.191 7.598 7.108 1.00 94.31 92 PHE A CA 1
ATOM 726 C C . PHE A 1 92 ? -14.418 6.546 8.187 1.00 94.31 92 PHE A C 1
ATOM 728 O O . PHE A 1 92 ? -13.784 5.491 8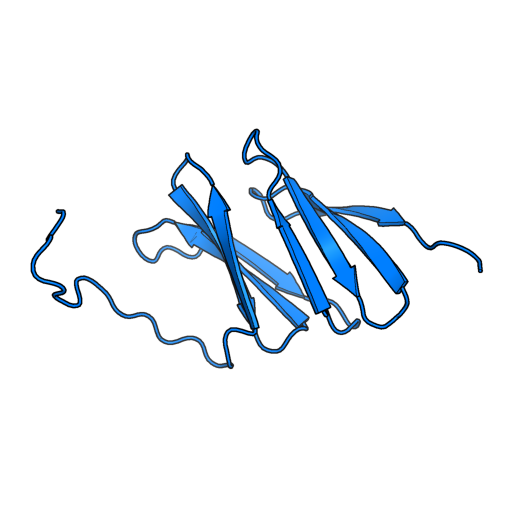.181 1.00 94.31 92 PHE A O 1
ATOM 735 N N . GLN A 1 93 ? -15.340 6.826 9.100 1.00 90.75 93 GLN A N 1
ATOM 736 C CA . GLN A 1 93 ? -15.800 5.869 10.096 1.00 90.75 93 GLN A CA 1
ATOM 737 C C . GLN A 1 93 ? -17.315 5.771 9.978 1.00 90.75 93 GLN A C 1
ATOM 739 O O . GLN A 1 93 ? -18.018 6.763 10.182 1.00 90.75 93 GLN A O 1
ATOM 744 N N . VAL A 1 94 ? -17.819 4.587 9.633 1.00 73.25 94 VAL A N 1
ATOM 745 C CA . VAL A 1 94 ? -19.261 4.342 9.651 1.00 73.25 94 VAL A CA 1
ATOM 746 C C . VAL A 1 94 ? -19.664 4.143 11.109 1.00 73.25 94 VAL A C 1
ATOM 748 O O . VAL A 1 94 ? -19.139 3.261 11.786 1.00 73.25 94 VAL A O 1
ATOM 751 N N . LYS A 1 95 ? -20.564 4.990 11.611 1.00 66.00 95 LYS A N 1
ATOM 752 C CA . LYS A 1 95 ? -21.265 4.714 12.867 1.00 66.00 95 LYS A CA 1
ATOM 753 C C . LYS A 1 95 ? -22.314 3.654 12.552 1.00 66.00 95 LYS A C 1
ATOM 755 O O . LYS A 1 95 ? -23.258 3.956 11.824 1.00 66.00 95 LYS A O 1
ATOM 760 N N . VAL A 1 96 ? -22.083 2.433 13.021 1.00 60.38 96 VAL A N 1
ATOM 761 C CA . VAL A 1 96 ? -23.103 1.378 13.059 1.00 60.38 96 VAL A CA 1
ATOM 762 C C . VAL A 1 96 ? -23.963 1.591 14.295 1.00 60.38 96 VAL A C 1
ATOM 764 O O . VAL A 1 96 ? -23.374 1.942 15.344 1.00 60.38 96 VAL A O 1
#

Secondary structure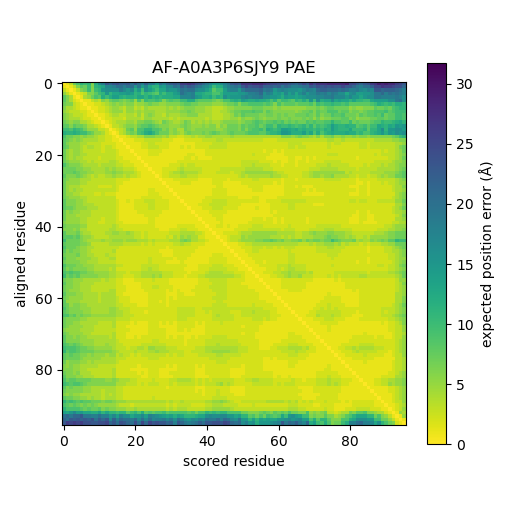 (DSSP, 8-state):
---SS---------SS-EEEEEE-TTSEEEEEETTTEEEEEETTS-EEEEEE-SSPEEEEEE-TTSSEEEEEETTSEEEEEETTTTEEEEEEE---

Solvent-accessible surface area (backbone atoms only — not comparable to full-atom values): 5852 Å² total; per-residue (Å²): 142,86,78,91,82,76,69,84,88,78,86,80,87,69,99,54,58,77,66,46,78,48,71,34,92,86,42,46,30,41,40,28,28,70,34,30,35,39,37,28,24,43,88,84,73,49,74,74,40,74,51,74,52,98,56,51,46,74,48,73,49,70,44,93,86,42,54,34,34,41,36,35,28,77,88,57,36,38,34,38,25,38,50,78,73,67,39,84,76,49,76,46,69,76,85,129

Radius of gyration: 14.28 Å; Cα contacts (8 Å, |Δi|>4): 192; chains: 1; bounding box: 38×31×34 Å

Mean predicted aligned error: 4.27 Å

InterPro domains:
  IPR015943 WD40/YVTN repeat-like-containing domain superfamily [G3DSA:2.130.10.10] (5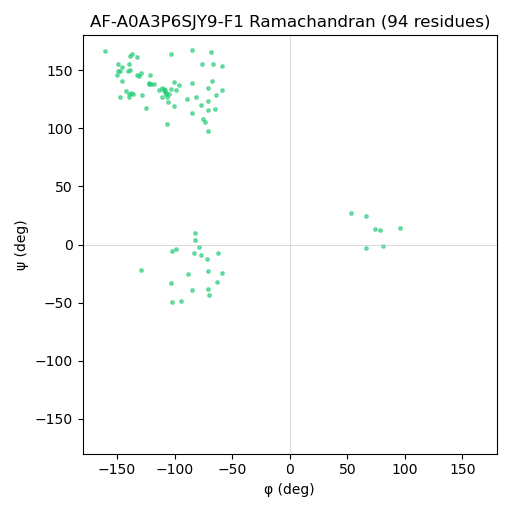-94)
  IPR036322 WD40-repeat-containing domain superfamily [SSF50978] (10-93)